Protein AF-A0A947WV48-F1 (afdb_monomer)

Mean predicted aligned error: 3.37 Å

Structure (mmCIF, N/CA/C/O backbone):
data_AF-A0A947WV48-F1
#
_entry.id   AF-A0A947WV48-F1
#
loop_
_atom_site.group_PDB
_atom_site.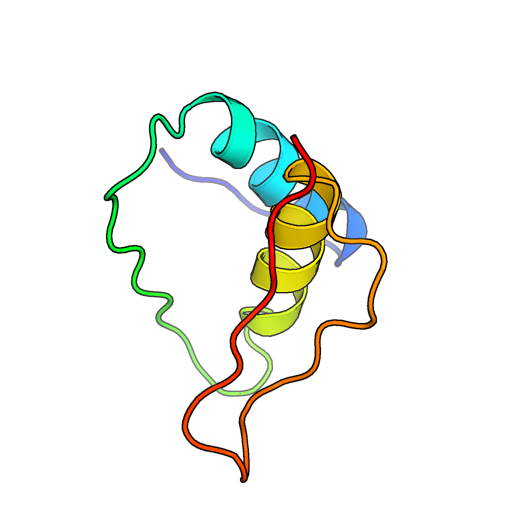id
_atom_site.type_symbol
_atom_site.label_atom_id
_atom_site.label_alt_id
_atom_site.label_comp_id
_atom_site.label_asym_id
_atom_site.label_entity_id
_atom_site.label_seq_id
_atom_site.pdbx_PDB_ins_code
_atom_site.Cartn_x
_atom_site.Cartn_y
_atom_site.Cartn_z
_atom_site.occupancy
_atom_site.B_iso_or_equiv
_atom_site.auth_seq_id
_atom_site.auth_comp_id
_atom_site.auth_asym_id
_atom_site.auth_atom_id
_atom_site.pdbx_PDB_model_num
ATOM 1 N N . MET A 1 1 ? -5.521 14.524 -8.661 1.00 84.88 1 MET A N 1
ATOM 2 C CA . MET A 1 1 ? -4.395 15.009 -7.825 1.00 84.88 1 MET A CA 1
ATOM 3 C C . MET A 1 1 ? -3.075 14.513 -8.409 1.00 84.88 1 MET A C 1
ATOM 5 O O . MET A 1 1 ? -3.097 13.528 -9.138 1.00 84.88 1 MET A O 1
ATOM 9 N N . ARG A 1 2 ? -1.941 15.172 -8.131 1.00 93.75 2 ARG A N 1
ATOM 10 C CA . ARG A 1 2 ? -0.610 14.742 -8.600 1.00 93.75 2 ARG A CA 1
ATOM 11 C C . ARG A 1 2 ? 0.418 14.928 -7.488 1.00 93.75 2 ARG A C 1
ATOM 13 O O . ARG A 1 2 ? 0.502 16.009 -6.917 1.00 93.75 2 ARG A O 1
ATOM 20 N N . TYR A 1 3 ? 1.217 13.896 -7.236 1.00 94.62 3 TYR A N 1
ATOM 21 C CA . TYR A 1 3 ? 2.256 13.889 -6.207 1.00 94.62 3 TYR A CA 1
ATOM 22 C C . TYR A 1 3 ? 3.602 13.476 -6.804 1.00 94.62 3 TYR A C 1
ATOM 24 O O . TYR A 1 3 ? 3.654 12.795 -7.830 1.00 94.62 3 TYR A O 1
ATOM 32 N N . LYS A 1 4 ? 4.694 13.875 -6.152 1.00 96.69 4 LYS A N 1
ATOM 33 C CA . LYS A 1 4 ? 6.050 13.413 -6.458 1.00 96.69 4 LYS A CA 1
ATOM 34 C C . LYS A 1 4 ? 6.714 12.999 -5.153 1.00 96.69 4 LYS A C 1
ATOM 36 O O . LYS A 1 4 ? 6.775 13.807 -4.232 1.00 96.69 4 LYS A O 1
ATOM 41 N N . THR A 1 5 ? 7.199 11.765 -5.091 1.00 97.06 5 THR A N 1
ATOM 42 C CA . THR A 1 5 ? 7.868 11.204 -3.913 1.00 97.06 5 THR A CA 1
ATOM 43 C C . THR A 1 5 ? 9.332 10.915 -4.221 1.00 97.06 5 THR A C 1
ATOM 45 O O . THR A 1 5 ? 9.706 10.707 -5.378 1.00 97.06 5 THR A O 1
ATOM 48 N N . LYS A 1 6 ? 10.179 10.940 -3.192 1.00 96.69 6 LYS A N 1
ATOM 49 C CA . LYS A 1 6 ? 11.616 10.629 -3.288 1.00 96.69 6 LYS A CA 1
ATOM 50 C C . LYS A 1 6 ? 11.989 9.303 -2.631 1.00 96.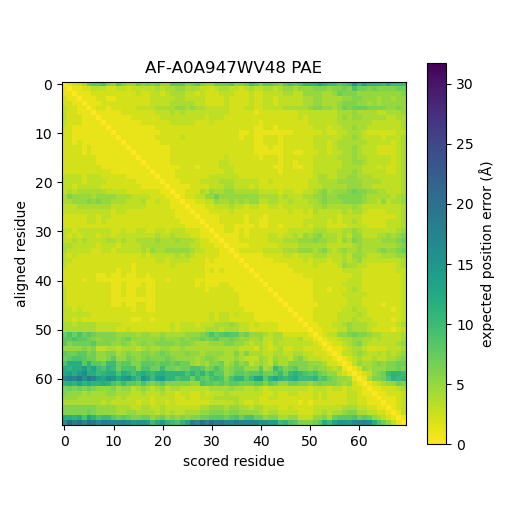69 6 LYS A C 1
ATOM 52 O O . LYS A 1 6 ? 13.110 8.837 -2.797 1.00 96.69 6 LYS A O 1
ATOM 57 N N . ASN A 1 7 ? 11.086 8.721 -1.846 1.00 96.12 7 ASN A N 1
ATOM 58 C CA . ASN A 1 7 ? 11.328 7.493 -1.097 1.00 96.12 7 ASN A CA 1
ATOM 59 C C . ASN A 1 7 ? 10.020 6.741 -0.799 1.00 96.12 7 ASN A C 1
ATOM 61 O O . ASN A 1 7 ? 8.906 7.228 -1.027 1.00 96.12 7 ASN A O 1
ATOM 65 N N . GLU A 1 8 ? 10.166 5.532 -0.260 1.00 95.69 8 GLU A N 1
ATOM 66 C CA . GLU A 1 8 ? 9.039 4.663 0.079 1.00 95.69 8 GLU A CA 1
ATOM 67 C C . GLU A 1 8 ? 8.140 5.251 1.170 1.00 95.69 8 GLU A C 1
ATOM 69 O O . GLU A 1 8 ? 6.920 5.131 1.079 1.00 95.69 8 GLU A O 1
ATOM 74 N N . LYS A 1 9 ? 8.720 5.922 2.176 1.00 96.06 9 LYS A N 1
ATOM 75 C CA . LYS A 1 9 ? 7.966 6.491 3.306 1.00 96.06 9 LYS A CA 1
ATOM 76 C C . LYS A 1 9 ? 6.984 7.564 2.838 1.00 96.06 9 LYS A C 1
ATOM 78 O O . LYS A 1 9 ? 5.838 7.579 3.277 1.00 96.06 9 LYS A O 1
ATOM 83 N N . GLU A 1 10 ? 7.403 8.427 1.917 1.00 97.19 10 GLU A N 1
ATOM 84 C CA . GLU A 1 10 ? 6.530 9.435 1.307 1.00 97.19 10 GLU A CA 1
ATOM 85 C C . GLU A 1 10 ? 5.396 8.793 0.498 1.00 97.19 10 GLU A C 1
ATOM 87 O O . GLU A 1 10 ? 4.249 9.222 0.593 1.00 97.19 10 GLU A O 1
ATOM 92 N N . THR A 1 11 ? 5.691 7.722 -0.243 1.00 96.88 11 THR A N 1
ATOM 93 C CA . THR A 1 11 ? 4.676 6.982 -1.015 1.00 96.88 11 THR A CA 1
ATOM 94 C C . THR A 1 11 ? 3.653 6.310 -0.096 1.00 96.88 11 THR A C 1
ATOM 96 O O . THR A 1 11 ? 2.452 6.369 -0.356 1.00 96.88 11 THR A O 1
ATOM 99 N N . GLN A 1 12 ? 4.104 5.729 1.019 1.00 96.00 12 GLN A N 1
ATOM 100 C CA . GLN A 1 12 ? 3.217 5.166 2.039 1.00 96.00 12 GLN A CA 1
ATOM 101 C C . GLN A 1 12 ? 2.353 6.240 2.702 1.00 96.00 12 GLN A C 1
ATOM 103 O O . GLN A 1 12 ? 1.178 5.992 2.954 1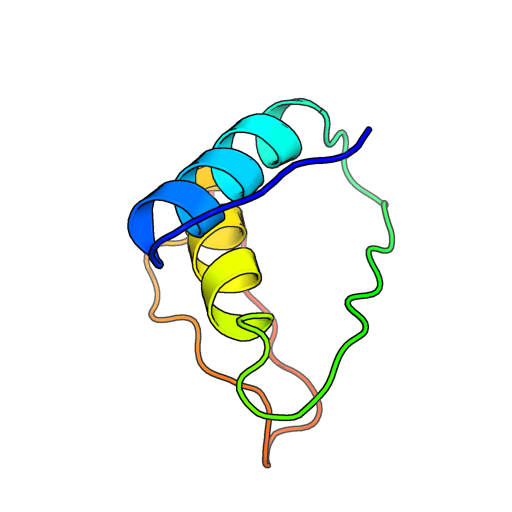.00 96.00 12 GLN A O 1
ATOM 108 N N . LYS A 1 13 ? 2.905 7.434 2.956 1.00 95.94 13 LYS A N 1
ATOM 109 C CA . LYS A 1 13 ? 2.142 8.555 3.517 1.00 95.94 13 LYS A CA 1
ATOM 110 C C . LYS A 1 13 ? 0.988 8.969 2.599 1.00 95.94 13 LYS A C 1
ATOM 112 O O . LYS A 1 13 ? -0.122 9.151 3.082 1.00 95.94 13 LYS A O 1
ATOM 117 N N . ILE A 1 14 ? 1.223 9.043 1.288 1.00 96.56 14 ILE A N 1
ATOM 118 C CA . ILE A 1 14 ? 0.154 9.333 0.319 1.00 96.56 14 ILE A CA 1
ATOM 119 C C . ILE A 1 14 ? -0.927 8.251 0.368 1.00 96.56 14 ILE A C 1
ATOM 121 O O . ILE A 1 14 ? -2.107 8.579 0.370 1.00 96.56 14 ILE A O 1
ATOM 125 N N . ALA A 1 15 ? -0.543 6.973 0.445 1.00 96.44 15 ALA A N 1
ATOM 126 C CA . ALA A 1 15 ? -1.506 5.879 0.555 1.00 96.44 15 ALA A CA 1
ATOM 127 C C . ALA A 1 15 ? -2.347 5.960 1.844 1.00 96.44 15 ALA A C 1
ATOM 129 O O . ALA A 1 15 ? -3.544 5.697 1.807 1.00 96.44 15 ALA A O 1
ATOM 130 N N . LEU A 1 16 ? -1.732 6.366 2.962 1.00 94.94 16 LEU A N 1
ATOM 131 C CA . LEU A 1 16 ? -2.408 6.623 4.238 1.00 94.94 16 LEU A CA 1
ATOM 132 C C . LEU A 1 16 ? -3.428 7.759 4.149 1.00 94.94 16 LEU A C 1
ATOM 134 O O . LEU A 1 16 ? -4.529 7.630 4.675 1.00 94.94 16 LEU A O 1
ATOM 138 N N . ASP A 1 17 ? -3.067 8.868 3.509 1.00 95.12 17 ASP A N 1
ATOM 139 C CA . ASP A 1 17 ? -3.976 10.003 3.358 1.00 95.12 17 ASP A CA 1
ATOM 140 C C . ASP A 1 17 ? -5.117 9.674 2.387 1.00 95.12 17 ASP A C 1
ATOM 142 O O . ASP A 1 17 ? -6.273 9.943 2.699 1.00 95.12 17 ASP A O 1
ATOM 146 N N . PHE A 1 18 ? -4.812 8.985 1.285 1.00 95.88 18 PHE A N 1
ATOM 147 C CA . PHE A 1 18 ? -5.805 8.481 0.336 1.00 95.88 18 PHE A CA 1
ATOM 148 C C . PHE A 1 18 ? -6.807 7.512 0.987 1.00 95.88 18 PHE A C 1
ATOM 150 O O . PHE A 1 18 ? -7.995 7.563 0.684 1.00 95.88 18 PHE A O 1
ATOM 157 N N . ALA A 1 19 ? -6.363 6.669 1.927 1.00 95.12 19 ALA A N 1
ATOM 158 C CA . ALA A 1 19 ? -7.233 5.728 2.639 1.00 95.12 19 ALA A CA 1
ATOM 159 C C . ALA A 1 19 ? -8.405 6.410 3.361 1.00 95.12 19 ALA A C 1
ATOM 161 O O . ALA A 1 19 ? -9.487 5.838 3.447 1.00 95.12 19 ALA A O 1
ATOM 162 N N . LYS A 1 20 ? -8.199 7.634 3.866 1.00 93.44 20 LYS A N 1
ATOM 163 C CA . LYS A 1 20 ? -9.215 8.404 4.606 1.00 93.44 20 LYS A CA 1
ATOM 164 C C . LYS A 1 20 ? -10.369 8.866 3.717 1.00 93.44 20 LYS A C 1
ATOM 166 O O . LYS A 1 20 ? -11.418 9.241 4.230 1.00 93.44 20 LYS A O 1
ATOM 171 N N . GLU A 1 21 ? -10.159 8.884 2.405 1.00 94.19 21 GLU A N 1
ATOM 172 C CA . GLU A 1 21 ? -11.167 9.279 1.422 1.00 94.19 21 GLU A CA 1
ATOM 173 C C . GLU A 1 21 ? -12.030 8.090 0.969 1.00 94.19 21 GLU A C 1
ATOM 175 O O . GLU A 1 21 ? -13.086 8.302 0.369 1.00 94.19 21 GLU A O 1
ATOM 180 N N . LEU A 1 22 ? -11.610 6.856 1.278 1.00 94.06 22 LEU A N 1
ATOM 181 C CA . LEU A 1 22 ? -12.328 5.636 0.918 1.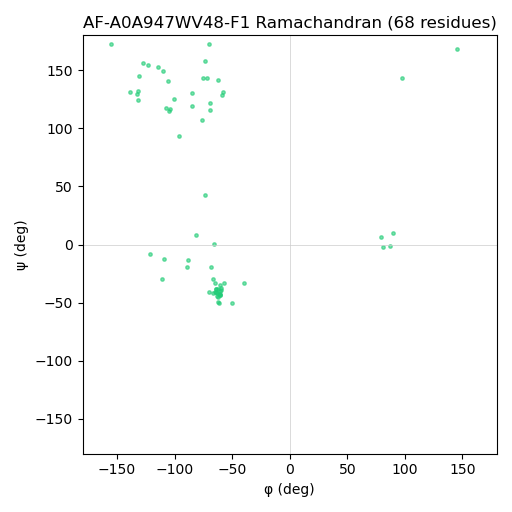00 94.06 22 LEU A CA 1
ATOM 182 C C . LEU A 1 22 ? -13.556 5.423 1.803 1.00 94.06 22 LEU A C 1
ATOM 184 O O . LEU A 1 22 ? -13.545 5.685 3.007 1.00 94.06 22 LEU A O 1
ATOM 188 N N . ARG A 1 23 ? -14.618 4.908 1.192 1.00 93.19 23 ARG A N 1
ATOM 189 C CA . ARG A 1 23 ? -15.921 4.637 1.814 1.00 93.19 23 ARG A CA 1
ATOM 190 C C . ARG A 1 23 ? -16.324 3.165 1.722 1.00 93.19 23 ARG A C 1
ATOM 192 O O . ARG A 1 23 ? -17.293 2.772 2.365 1.00 93.19 23 ARG A O 1
ATOM 199 N N . GLY A 1 24 ? -15.578 2.357 0.974 1.00 92.81 24 GLY A N 1
ATOM 200 C CA . GLY A 1 24 ? -15.860 0.949 0.728 1.00 92.81 24 GLY A CA 1
ATOM 201 C C . GLY A 1 24 ? -16.579 0.737 -0.606 1.00 92.81 24 GLY A C 1
ATOM 202 O O . GLY A 1 24 ? -17.435 1.520 -1.014 1.00 92.81 24 GLY A O 1
ATOM 203 N N . GLY A 1 25 ? -16.239 -0.364 -1.284 1.00 93.31 25 GLY A N 1
ATOM 204 C CA . GLY A 1 25 ? -16.783 -0.717 -2.600 1.00 93.31 25 GLY A CA 1
ATOM 205 C C . GLY A 1 25 ? -16.018 -0.120 -3.786 1.00 93.31 25 GLY A C 1
ATOM 206 O O . GLY A 1 25 ? -16.358 -0.408 -4.933 1.00 93.31 25 GLY A O 1
ATOM 207 N N . GLU A 1 26 ? -14.974 0.675 -3.546 1.00 94.38 26 GLU A N 1
ATOM 208 C CA . GLU A 1 26 ? -14.136 1.211 -4.614 1.00 94.38 26 GLU A CA 1
ATOM 209 C C . GLU A 1 26 ? -13.242 0.138 -5.251 1.00 94.38 26 GLU A C 1
ATOM 211 O O . GLU A 1 26 ? -12.662 -0.716 -4.579 1.00 94.38 26 GLU A O 1
ATOM 216 N N . MET A 1 27 ? -13.053 0.245 -6.568 1.00 94.88 27 MET A N 1
ATOM 217 C CA . MET A 1 27 ? -12.040 -0.507 -7.303 1.00 94.88 27 MET A CA 1
ATOM 218 C C . MET A 1 27 ? -10.878 0.423 -7.653 1.00 94.88 27 MET A C 1
ATOM 220 O O . MET A 1 27 ? -11.030 1.360 -8.435 1.00 94.88 27 MET A O 1
ATOM 224 N N . ILE A 1 28 ? -9.704 0.150 -7.087 1.00 95.31 28 ILE A N 1
ATOM 225 C CA . ILE A 1 28 ? -8.493 0.946 -7.311 1.00 95.31 28 ILE A CA 1
ATOM 226 C C . ILE A 1 28 ? -7.535 0.146 -8.191 1.00 95.31 28 ILE A C 1
ATOM 228 O O . ILE A 1 28 ? -7.044 -0.909 -7.789 1.00 95.31 28 ILE A O 1
ATOM 232 N N . LEU A 1 29 ? -7.235 0.663 -9.382 1.00 95.88 29 LEU A N 1
ATOM 233 C CA . LEU A 1 29 ? -6.285 0.053 -10.309 1.00 95.88 29 LEU A CA 1
ATOM 234 C C . LEU A 1 29 ? -4.932 0.772 -10.226 1.00 95.88 29 LEU A C 1
ATOM 236 O O . LEU A 1 29 ? -4.852 1.989 -10.393 1.00 95.88 29 LEU A O 1
ATOM 240 N N . LEU A 1 30 ? -3.857 0.018 -9.975 1.00 95.25 30 LEU A N 1
ATOM 241 C CA . LEU A 1 30 ? -2.491 0.546 -9.900 1.00 95.25 30 LEU A CA 1
ATOM 242 C C . LEU A 1 30 ? -1.704 0.200 -11.165 1.00 95.25 30 LEU A C 1
ATOM 244 O O . LEU A 1 30 ? -1.405 -0.966 -11.420 1.00 95.25 30 LEU A O 1
ATOM 248 N N . TYR A 1 31 ? -1.294 1.228 -11.904 1.00 95.69 31 TYR A N 1
ATOM 249 C CA . TYR A 1 31 ? -0.516 1.099 -13.136 1.00 95.69 31 TYR A CA 1
ATOM 250 C C . TYR A 1 31 ? 0.918 1.594 -12.957 1.00 95.69 31 TYR A C 1
ATOM 252 O O . TYR A 1 31 ? 1.191 2.500 -12.172 1.00 95.69 31 TYR A O 1
ATOM 260 N N . GLY A 1 32 ? 1.837 0.986 -13.701 1.00 94.69 32 GLY A N 1
ATOM 261 C CA . GLY A 1 32 ? 3.249 1.358 -13.739 1.00 94.69 32 GLY A CA 1
ATOM 262 C C . GLY A 1 32 ? 4.149 0.142 -13.912 1.00 94.69 32 GLY A C 1
ATOM 263 O O . GLY A 1 32 ? 3.710 -0.997 -13.732 1.00 94.69 32 GLY A O 1
ATOM 264 N N . ASP A 1 33 ? 5.419 0.384 -14.204 1.00 96.06 33 ASP A N 1
ATOM 265 C CA . ASP A 1 33 ? 6.399 -0.663 -14.497 1.00 96.06 33 ASP A CA 1
ATOM 266 C C . ASP A 1 33 ? 6.786 -1.502 -13.270 1.00 96.06 33 ASP A C 1
ATOM 268 O O . ASP A 1 33 ? 6.401 -1.233 -12.117 1.00 96.06 33 ASP A O 1
ATOM 272 N N . LEU A 1 34 ? 7.553 -2.567 -13.509 1.00 92.50 34 LEU A N 1
ATOM 273 C CA . LEU A 1 34 ? 8.196 -3.320 -12.438 1.00 92.50 34 LEU A CA 1
ATOM 274 C C . LEU A 1 34 ? 9.103 -2.379 -11.630 1.00 92.50 34 LEU A C 1
ATOM 276 O O . LEU A 1 34 ? 9.874 -1.610 -12.188 1.00 92.50 34 LEU A O 1
ATOM 280 N N . GLY A 1 35 ? 8.985 -2.415 -10.303 1.00 91.06 35 GLY A N 1
ATOM 281 C CA . GLY A 1 35 ? 9.742 -1.514 -9.429 1.00 91.06 35 GLY A CA 1
ATOM 282 C C . GLY A 1 35 ? 9.156 -0.104 -9.275 1.00 91.06 35 GLY A C 1
ATOM 283 O O . GLY A 1 35 ? 9.646 0.643 -8.437 1.00 91.06 35 GLY A O 1
ATOM 284 N N . ALA A 1 36 ? 8.054 0.248 -9.950 1.00 94.75 36 ALA A N 1
ATOM 285 C CA . ALA A 1 36 ? 7.428 1.578 -9.843 1.00 94.75 36 ALA A CA 1
ATOM 286 C C . ALA A 1 36 ? 6.818 1.918 -8.459 1.00 94.75 36 ALA A C 1
ATOM 288 O O . ALA A 1 36 ? 6.229 2.978 -8.286 1.00 94.75 36 ALA A O 1
ATOM 289 N N . GLY A 1 37 ? 6.901 1.019 -7.470 1.00 94.75 37 GLY A N 1
ATOM 290 C CA . GLY A 1 37 ? 6.408 1.273 -6.110 1.00 94.75 37 GLY A CA 1
ATOM 291 C C . GLY A 1 37 ? 4.943 0.900 -5.849 1.00 94.75 37 GLY A C 1
ATOM 292 O O . GLY A 1 37 ? 4.437 1.177 -4.765 1.00 94.75 37 GLY A O 1
AT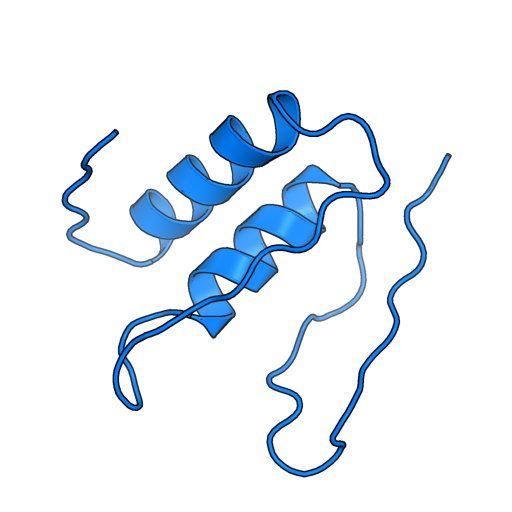OM 293 N N . LYS A 1 38 ? 4.263 0.202 -6.772 1.00 95.94 38 LYS A N 1
ATOM 294 C CA . LYS A 1 38 ? 2.864 -0.257 -6.595 1.00 95.94 38 LYS A CA 1
ATOM 295 C C . LYS A 1 38 ? 2.648 -0.992 -5.264 1.00 95.94 38 LYS A C 1
ATOM 297 O O . LYS A 1 38 ? 1.781 -0.629 -4.479 1.00 95.94 38 LYS A O 1
ATOM 302 N N . THR A 1 39 ? 3.495 -1.974 -4.952 1.00 94.25 39 THR A N 1
ATOM 303 C CA . THR A 1 39 ? 3.408 -2.741 -3.696 1.00 94.25 39 THR A CA 1
ATOM 304 C C . THR A 1 39 ? 3.705 -1.885 -2.460 1.00 94.25 39 THR A C 1
ATOM 306 O O . THR A 1 39 ? 3.164 -2.150 -1.391 1.00 94.2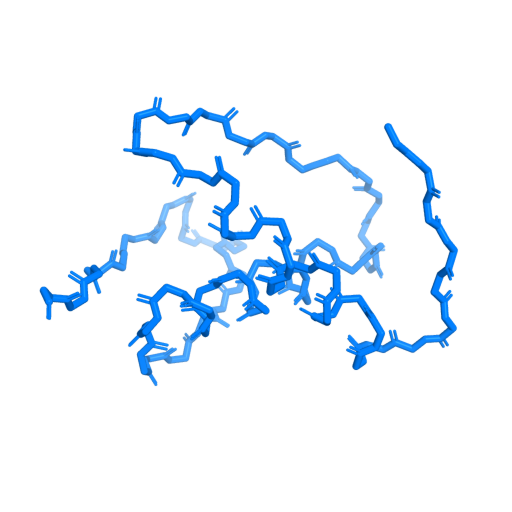5 39 THR A O 1
ATOM 309 N N . VAL A 1 40 ? 4.543 -0.850 -2.586 1.00 95.62 40 VAL A N 1
ATOM 310 C CA . VAL A 1 40 ? 4.820 0.103 -1.496 1.00 95.62 40 VAL A CA 1
ATOM 311 C C . VAL A 1 40 ? 3.566 0.916 -1.179 1.00 95.62 40 VAL A C 1
ATOM 313 O O . VAL A 1 40 ? 3.231 1.075 -0.006 1.00 95.62 40 VAL A O 1
ATOM 316 N N . PHE A 1 41 ? 2.839 1.357 -2.209 1.00 96.62 41 PHE A N 1
ATOM 317 C CA . PHE A 1 41 ? 1.554 2.034 -2.048 1.00 96.62 41 PHE A CA 1
ATOM 318 C C . PHE A 1 41 ? 0.519 1.127 -1.363 1.00 96.62 41 PHE A C 1
ATOM 320 O O . PHE A 1 41 ? -0.037 1.515 -0.340 1.00 96.62 41 PHE A O 1
ATOM 327 N N . VAL A 1 42 ? 0.326 -0.110 -1.847 1.00 95.81 42 VAL A N 1
ATOM 328 C CA . VAL A 1 42 ? -0.639 -1.058 -1.246 1.00 95.81 42 VAL A CA 1
ATOM 329 C C . VAL A 1 42 ? -0.306 -1.359 0.219 1.00 95.81 42 VAL A C 1
A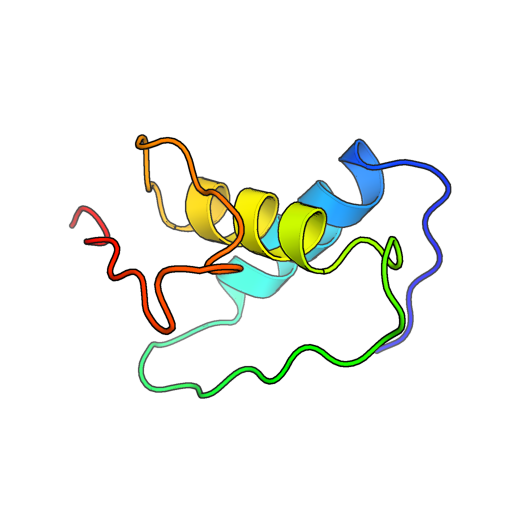TOM 331 O O . VAL A 1 42 ? -1.209 -1.418 1.045 1.00 95.81 42 VAL A O 1
ATOM 334 N N . LYS A 1 43 ? 0.978 -1.495 0.579 1.00 94.75 43 LYS A N 1
ATOM 335 C CA . LYS A 1 43 ? 1.402 -1.666 1.982 1.00 94.75 43 LYS A CA 1
ATOM 336 C C . LYS A 1 43 ? 1.006 -0.477 2.860 1.00 94.75 43 LYS A C 1
ATOM 338 O O . LYS A 1 43 ? 0.549 -0.678 3.982 1.00 94.75 43 LYS A O 1
ATOM 343 N N .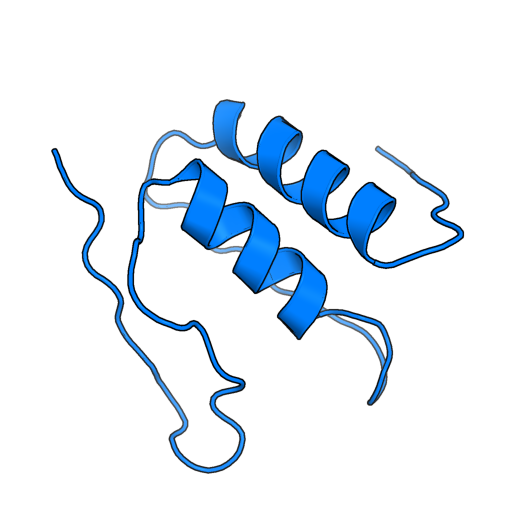 GLY A 1 44 ? 1.194 0.747 2.362 1.00 95.12 44 GLY A N 1
ATOM 344 C CA . GLY A 1 44 ? 0.770 1.958 3.066 1.00 95.12 44 GLY A CA 1
ATOM 345 C C . GLY A 1 44 ? -0.746 2.005 3.254 1.00 95.12 44 GLY A C 1
ATOM 346 O O . GLY A 1 44 ? -1.210 2.264 4.361 1.00 95.12 44 GLY A O 1
ATOM 347 N N . LEU A 1 45 ? -1.496 1.667 2.201 1.00 95.81 45 LEU A N 1
ATOM 348 C CA . LEU A 1 45 ? -2.957 1.614 2.223 1.00 95.81 45 LEU A CA 1
ATOM 349 C C . LEU A 1 45 ? -3.471 0.571 3.223 1.00 95.81 45 LEU A C 1
ATOM 351 O O . LEU A 1 45 ? -4.291 0.885 4.075 1.00 95.81 45 LEU A O 1
ATOM 355 N N . ALA A 1 46 ? -2.946 -0.652 3.172 1.00 94.81 46 ALA A N 1
ATOM 356 C CA . ALA A 1 46 ? -3.356 -1.726 4.070 1.00 94.81 46 ALA A CA 1
ATOM 357 C C . ALA A 1 46 ? -3.095 -1.377 5.541 1.00 94.81 46 ALA A C 1
ATOM 359 O O . ALA A 1 46 ? -3.966 -1.568 6.387 1.00 94.81 46 ALA A O 1
ATOM 360 N N . LYS A 1 47 ? -1.933 -0.779 5.838 1.00 93.62 47 LYS A N 1
ATOM 361 C CA . LYS A 1 47 ? -1.622 -0.287 7.184 1.00 93.62 47 LYS A CA 1
ATOM 362 C C . LYS A 1 47 ? -2.612 0.788 7.644 1.00 93.62 47 LYS A C 1
ATOM 364 O O . LYS A 1 47 ? -2.988 0.799 8.811 1.00 93.62 47 LYS A O 1
ATOM 369 N N . ALA A 1 48 ? -3.020 1.687 6.748 1.00 94.25 48 ALA A N 1
ATOM 370 C CA . ALA A 1 48 ? -4.008 2.723 7.044 1.00 94.25 48 ALA A CA 1
ATOM 371 C C . ALA A 1 48 ? -5.392 2.143 7.361 1.00 94.25 48 ALA A C 1
ATOM 373 O O . ALA A 1 48 ? -6.095 2.673 8.213 1.00 94.25 48 ALA A O 1
ATOM 374 N N . LEU A 1 49 ? -5.737 1.028 6.715 1.00 94.19 49 LEU A N 1
ATOM 375 C CA . LEU A 1 49 ? -6.953 0.254 6.958 1.00 94.19 49 LEU A CA 1
ATOM 376 C C . LEU A 1 49 ? -6.829 -0.694 8.169 1.00 94.19 49 LEU A C 1
ATOM 378 O O . LEU A 1 49 ? -7.701 -1.519 8.388 1.00 94.19 49 LEU A O 1
ATOM 382 N N . GLY A 1 50 ? -5.751 -0.623 8.956 1.00 93.88 50 GLY A N 1
ATOM 383 C CA . GLY A 1 50 ? -5.588 -1.437 10.167 1.00 93.88 50 GLY A CA 1
ATOM 384 C C . GLY A 1 50 ? -5.146 -2.885 9.928 1.00 93.88 50 GLY A C 1
ATOM 385 O O . GLY A 1 50 ? -5.055 -3.658 10.879 1.00 93.88 50 GLY A O 1
ATOM 386 N N . ILE A 1 51 ? -4.814 -3.266 8.693 1.00 94.50 51 ILE A N 1
ATOM 387 C CA . ILE A 1 51 ? -4.317 -4.610 8.380 1.00 94.50 51 ILE A CA 1
ATOM 388 C C . ILE A 1 51 ? -2.917 -4.780 8.990 1.00 94.50 51 ILE A C 1
ATOM 390 O O . ILE A 1 51 ? -1.963 -4.096 8.609 1.00 94.50 51 ILE A O 1
ATOM 394 N N . VAL A 1 52 ? -2.796 -5.707 9.944 1.00 88.50 52 VAL A N 1
ATOM 395 C CA . VAL A 1 52 ? -1.546 -5.989 10.679 1.00 88.50 52 VAL A CA 1
ATOM 396 C C . VAL A 1 52 ? -0.662 -7.036 10.004 1.00 88.50 52 VAL A C 1
ATOM 398 O O . VAL A 1 52 ? 0.535 -7.122 10.284 1.00 88.50 52 VAL A O 1
ATOM 401 N N . GLU A 1 53 ? -1.231 -7.845 9.115 1.00 89.44 53 GLU A N 1
ATOM 402 C CA . GLU A 1 53 ? -0.493 -8.886 8.411 1.00 89.44 53 GLU A CA 1
ATOM 403 C C . GLU A 1 53 ? 0.434 -8.325 7.321 1.00 89.44 53 GLU A C 1
ATOM 405 O O . GLU A 1 53 ? 0.280 -7.217 6.801 1.00 89.44 53 GLU A O 1
ATOM 410 N N . THR A 1 54 ? 1.451 -9.108 6.956 1.00 87.81 54 THR A N 1
ATOM 411 C CA . THR A 1 54 ? 2.443 -8.664 5.973 1.00 87.81 54 THR A CA 1
ATOM 412 C C . THR A 1 54 ? 1.882 -8.728 4.556 1.00 87.81 54 THR A C 1
ATOM 414 O O . THR A 1 54 ? 1.829 -9.794 3.936 1.00 87.81 54 THR A O 1
ATOM 417 N N . VAL A 1 55 ? 1.590 -7.560 3.986 1.00 90.88 55 VAL A N 1
ATOM 418 C CA . VAL A 1 55 ? 1.207 -7.440 2.576 1.00 90.88 55 VAL A CA 1
ATOM 419 C C . VAL A 1 55 ? 2.396 -7.730 1.660 1.00 90.88 55 VAL A C 1
ATOM 421 O O . VAL A 1 55 ? 3.438 -7.063 1.705 1.00 90.88 55 VAL A O 1
ATOM 424 N N . LYS A 1 56 ? 2.229 -8.722 0.783 1.00 86.62 56 LYS A N 1
ATOM 425 C CA . LYS A 1 56 ? 3.216 -9.113 -0.238 1.00 86.62 56 LYS A CA 1
ATOM 426 C C . LYS A 1 56 ? 2.600 -9.040 -1.630 1.00 86.62 56 LYS A C 1
ATOM 428 O O . LYS A 1 56 ? 1.394 -9.202 -1.781 1.00 86.62 56 LYS A O 1
ATOM 433 N N . SER A 1 57 ? 3.454 -8.842 -2.633 1.00 83.56 57 SER A N 1
ATOM 434 C CA . SER A 1 57 ? 3.043 -8.877 -4.037 1.00 83.56 57 SER A CA 1
ATOM 435 C C . SER A 1 57 ? 2.418 -10.240 -4.377 1.00 83.56 57 SER A C 1
ATOM 437 O O . SER A 1 57 ? 3.060 -11.263 -4.117 1.00 83.56 57 SER A O 1
ATOM 439 N N . PRO A 1 58 ? 1.215 -10.276 -4.972 1.00 84.44 58 PRO A N 1
ATOM 440 C CA . PRO A 1 58 ? 0.576 -11.487 -5.486 1.00 84.44 58 PRO A CA 1
ATOM 441 C C . PRO A 1 58 ? 1.230 -11.985 -6.794 1.00 84.44 58 PRO A C 1
ATOM 443 O O . PRO A 1 58 ? 0.549 -12.361 -7.735 1.00 84.44 58 PRO A O 1
ATOM 446 N N . THR A 1 59 ? 2.567 -11.975 -6.891 1.00 78.50 59 THR A N 1
ATOM 447 C CA . THR A 1 59 ? 3.283 -12.261 -8.153 1.00 78.50 59 THR A CA 1
ATOM 448 C C . THR A 1 59 ? 2.996 -13.668 -8.687 1.00 78.50 59 THR A C 1
ATOM 450 O O . THR A 1 59 ? 2.912 -13.854 -9.893 1.00 78.50 59 THR A O 1
ATOM 453 N N . PHE A 1 60 ? 2.826 -14.641 -7.789 1.00 82.44 60 PHE A N 1
ATOM 454 C CA . PHE A 1 60 ? 2.475 -16.025 -8.133 1.00 82.44 60 PHE A CA 1
ATOM 455 C C . PHE A 1 60 ? 1.060 -16.407 -7.690 1.00 82.44 60 PHE A C 1
ATOM 457 O O . PHE A 1 60 ? 0.404 -17.220 -8.328 1.00 82.44 60 PHE A O 1
ATOM 464 N N . ASN A 1 61 ? 0.571 -15.791 -6.613 1.00 71.75 61 ASN A N 1
ATOM 465 C CA . ASN A 1 61 ? -0.781 -16.002 -6.116 1.00 71.75 61 ASN A CA 1
ATOM 466 C C . ASN A 1 61 ? -1.636 -14.879 -6.682 1.00 71.75 61 ASN A C 1
ATOM 468 O O . ASN A 1 61 ? -1.655 -13.826 -6.066 1.00 71.75 61 ASN A O 1
ATOM 472 N N . ILE A 1 62 ? -2.288 -15.085 -7.830 1.00 85.12 62 ILE A N 1
ATOM 473 C CA . ILE A 1 62 ? -3.064 -14.086 -8.603 1.00 85.12 62 ILE A CA 1
ATOM 474 C C . ILE A 1 62 ? -3.896 -13.131 -7.719 1.00 85.12 62 ILE A C 1
ATOM 476 O O . ILE A 1 62 ? -4.045 -11.955 -8.046 1.00 85.12 62 ILE A O 1
ATOM 480 N N . LEU A 1 63 ? -4.397 -13.618 -6.578 1.00 90.56 63 LEU A N 1
ATOM 481 C CA . LEU A 1 63 ? -5.144 -12.852 -5.589 1.00 90.56 63 LEU A CA 1
ATOM 482 C C . LEU A 1 63 ? -4.607 -13.079 -4.168 1.00 90.56 63 LEU A C 1
ATOM 484 O O . LEU A 1 63 ? -4.220 -14.187 -3.790 1.00 90.56 63 LEU A O 1
ATOM 488 N N . LYS A 1 64 ? -4.657 -12.019 -3.358 1.00 91.50 64 LYS A N 1
ATOM 489 C CA . LYS A 1 64 ? -4.589 -12.089 -1.897 1.00 91.50 64 LYS A CA 1
ATOM 490 C C . LYS A 1 64 ? -5.709 -11.250 -1.293 1.00 91.50 64 LYS A C 1
ATOM 492 O O . LYS A 1 64 ? -5.870 -10.095 -1.679 1.00 91.50 64 LYS A O 1
ATOM 497 N N . CYS A 1 65 ? -6.429 -11.831 -0.343 1.00 91.75 65 CYS A N 1
ATOM 498 C CA . CYS A 1 65 ? -7.476 -11.168 0.424 1.00 91.75 65 CYS A CA 1
ATOM 499 C C . CYS A 1 65 ? -6.954 -10.878 1.831 1.00 91.75 65 CYS A C 1
ATOM 501 O O . CYS A 1 65 ? -6.222 -11.695 2.383 1.00 91.75 65 CYS A O 1
ATOM 503 N N . TYR A 1 66 ? -7.318 -9.712 2.356 1.00 92.62 66 TYR A N 1
ATOM 504 C CA . TYR A 1 66 ? -6.927 -9.224 3.672 1.00 92.62 66 TYR A CA 1
ATOM 505 C C . TYR A 1 66 ? -8.194 -8.711 4.353 1.00 92.62 66 TYR A C 1
ATOM 507 O O . TYR A 1 66 ? -8.922 -7.920 3.745 1.00 92.62 66 TYR A O 1
ATOM 515 N N . ASP A 1 67 ? -8.453 -9.146 5.581 1.00 92.38 67 ASP A N 1
ATOM 516 C CA . ASP A 1 67 ? -9.613 -8.687 6.341 1.00 92.38 67 ASP A CA 1
ATOM 517 C C . ASP A 1 67 ? -9.292 -7.373 7.057 1.00 92.38 67 ASP A C 1
ATOM 519 O O . ASP A 1 67 ? -8.270 -7.234 7.734 1.00 92.38 67 ASP A O 1
ATOM 523 N N . ILE A 1 68 ? -10.181 -6.394 6.902 1.00 90.44 68 ILE A N 1
ATOM 524 C CA . ILE A 1 68 ? -10.076 -5.098 7.573 1.00 90.44 68 ILE A CA 1
ATOM 525 C C . ILE A 1 68 ? -10.692 -5.247 8.972 1.00 90.44 68 ILE A C 1
ATOM 527 O O . ILE A 1 68 ? -11.875 -5.595 9.067 1.00 90.44 68 ILE A O 1
ATOM 531 N N . PRO A 1 69 ? -9.930 -5.023 10.060 1.00 84.62 69 PRO A N 1
ATOM 532 C CA . PRO A 1 69 ? -10.488 -5.062 11.406 1.00 84.62 69 PRO A CA 1
ATOM 533 C C . PRO A 1 69 ? -11.559 -3.975 11.578 1.00 84.62 69 PRO A C 1
ATOM 535 O O . PRO A 1 69 ? -11.427 -2.877 11.040 1.00 84.62 69 PRO A O 1
ATOM 538 N N . LYS A 1 70 ? -12.631 -4.321 12.300 1.00 64.56 70 LYS A N 1
ATOM 539 C CA . LYS A 1 70 ? -13.755 -3.421 12.605 1.00 64.56 70 LYS A CA 1
ATOM 540 C C . LYS A 1 70 ? -13.348 -2.249 13.488 1.00 64.56 70 LYS A C 1
ATOM 542 O O . LYS A 1 70 ? -12.519 -2.471 14.398 1.00 64.56 70 LYS A O 1
#

Nearest PDB structures (foldseek):
  5np9-assembly1_A  TM=9.775E-01  e=3.490E-03  Bacillus subtilis

Secondary structure (DSSP, 8-state):
-----SSHHHHHHHHHHHHTT--SS--------TTSSHHHHHHHHHHHTT--S-----SSSS----PPP-

pLDDT: mean 92.35, std 5.76, range [64.56, 97.19]

Radius of gyration: 12.2 Å; Cα contacts (8 Å, |Δi|>4): 51; chains: 1; bounding box: 28×31×27 Å

Sequence (70 aa):
MRYKTKN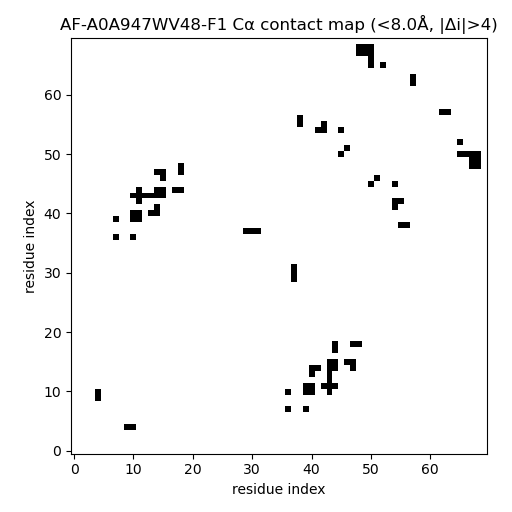EKETQKIALDFAKELRGGEMILLYGDLGAGKTVFVKGLAKALGIVETVKSPTFNILKCYDIPK

Solvent-accessible surface area (backbone atoms only — not comparable to full-atom values): 4700 Å² total; per-residue (Å²): 140,88,88,87,69,93,51,67,69,55,40,19,49,52,22,34,59,54,46,74,74,62,86,76,91,78,86,84,86,86,84,76,63,92,87,66,46,64,64,48,30,52,44,21,28,40,49,58,51,60,36,84,71,88,76,69,79,45,85,85,46,88,72,81,88,81,76,66,67,131

Foldseek 3Di:
DDDDDDDLVVLLVVLLVVLVVDDDPDDDDDDDDVVPCPQSSVQSNCVSLVFPDDRDDCPPVVDDDTDRDD